Protein AF-A0A2V6T877-F1 (afdb_monomer_lite)

pLDDT: mean 88.18, std 10.18, range [50.28, 97.94]

Secondary structure (DSSP, 8-state):
--GGGGSSTTTHHHHHHHHHHHHHHHHHHHHHHS----TT----TT-TT--TTSHHHHTTS-HHHHHHHHHHHHT-HHHHHHHHHHHHHHHHHHIIIIIHHHHHHHHHHHHHHHHHHHHHHHHHHHHHHT-

Structure (mmCIF, N/CA/C/O backbone):
data_AF-A0A2V6T877-F1
#
_entry.id   AF-A0A2V6T877-F1
#
loop_
_atom_site.group_PDB
_atom_site.id
_atom_site.type_symbol
_atom_site.label_atom_id
_atom_site.label_alt_id
_atom_site.label_comp_id
_atom_site.label_asym_id
_atom_site.label_entity_id
_atom_site.label_seq_id
_atom_site.pdbx_PDB_ins_code
_atom_site.Cartn_x
_atom_site.Cartn_y
_atom_site.Cartn_z
_atom_site.occupancy
_atom_site.B_iso_or_equiv
_atom_site.auth_seq_id
_atom_site.auth_comp_id
_atom_site.auth_asym_id
_atom_site.auth_atom_id
_atom_site.pdbx_PDB_model_num
ATOM 1 N N . PHE A 1 1 ? 8.646 19.196 -23.830 1.00 50.56 1 PHE A N 1
ATOM 2 C CA . PHE A 1 1 ? 9.860 18.895 -23.040 1.00 50.56 1 PHE A CA 1
ATOM 3 C C . PHE A 1 1 ? 10.182 17.391 -22.877 1.00 50.56 1 PHE A C 1
ATOM 5 O O . PHE A 1 1 ? 10.992 17.052 -22.033 1.00 50.56 1 PHE A O 1
ATOM 12 N N . SER A 1 2 ? 9.660 16.467 -23.703 1.00 50.28 2 SER A N 1
ATOM 13 C CA . SER A 1 2 ? 10.077 15.039 -23.658 1.00 50.28 2 SER A CA 1
ATOM 14 C C . SER A 1 2 ? 10.009 14.346 -25.031 1.00 50.28 2 SER A C 1
ATOM 16 O O . SER A 1 2 ? 10.902 13.581 -25.372 1.00 50.28 2 SER A O 1
ATOM 18 N N . ILE A 1 3 ? 9.048 14.729 -25.883 1.00 58.69 3 ILE A N 1
ATOM 19 C CA . ILE A 1 3 ? 8.838 14.142 -27.223 1.00 58.69 3 ILE A CA 1
ATOM 20 C C . ILE A 1 3 ? 10.064 14.238 -28.156 1.00 58.69 3 ILE A C 1
ATOM 22 O O . ILE A 1 3 ? 10.261 13.345 -28.970 1.00 58.69 3 ILE A O 1
ATOM 26 N N . GLY A 1 4 ? 10.928 15.250 -28.011 1.00 61.16 4 GLY A N 1
ATOM 27 C CA 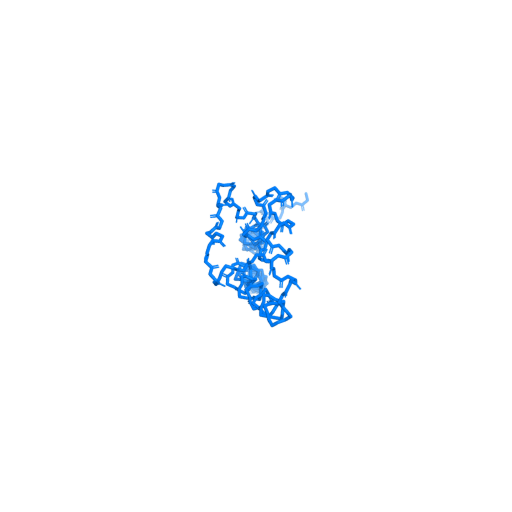. GLY A 1 4 ? 12.138 15.388 -28.837 1.00 61.16 4 GLY A CA 1
ATOM 28 C C . GLY A 1 4 ? 13.198 14.298 -28.612 1.00 61.16 4 GLY A C 1
ATOM 29 O O . GLY A 1 4 ? 13.875 13.919 -29.558 1.00 61.16 4 GLY A O 1
ATOM 30 N N . HIS A 1 5 ? 13.294 13.735 -27.401 1.00 59.66 5 HIS A N 1
ATOM 31 C CA . HIS A 1 5 ? 14.271 12.683 -27.076 1.00 59.66 5 HIS A CA 1
ATOM 32 C C . HIS A 1 5 ? 13.827 11.288 -27.543 1.00 59.66 5 HIS A C 1
ATOM 34 O O . HIS A 1 5 ? 14.631 10.366 -27.566 1.00 59.66 5 HIS A O 1
ATOM 40 N N . LEU A 1 6 ? 12.556 11.116 -27.932 1.00 59.62 6 LEU A N 1
ATOM 41 C CA . LEU A 1 6 ? 12.068 9.862 -28.524 1.00 59.62 6 LEU A CA 1
ATOM 42 C C . LEU A 1 6 ? 12.558 9.674 -29.966 1.00 59.62 6 LEU A C 1
ATOM 44 O O . LEU A 1 6 ? 12.590 8.547 -30.462 1.00 59.62 6 LEU A O 1
ATOM 48 N N . SER A 1 7 ? 12.924 10.778 -30.619 1.00 64.69 7 SER A N 1
ATOM 49 C CA . SER A 1 7 ? 13.545 10.786 -31.942 1.00 64.69 7 SER A CA 1
ATOM 50 C C . SER A 1 7 ? 15.046 10.503 -31.879 1.00 64.69 7 SER A C 1
ATOM 52 O O . SER A 1 7 ? 15.621 10.142 -32.902 1.00 64.69 7 SER A O 1
ATOM 54 N N . ASP A 1 8 ? 15.667 10.651 -30.703 1.00 76.19 8 ASP A N 1
ATOM 55 C CA . ASP A 1 8 ? 17.072 10.319 -30.488 1.00 76.19 8 ASP A CA 1
ATOM 56 C C . ASP A 1 8 ? 17.219 8.794 -30.309 1.00 76.19 8 ASP A C 1
ATOM 58 O O . ASP A 1 8 ? 16.682 8.232 -29.342 1.00 76.19 8 ASP A O 1
ATOM 62 N N . PRO A 1 9 ? 17.918 8.093 -31.224 1.00 74.56 9 PRO A N 1
ATOM 63 C CA . PRO A 1 9 ? 18.094 6.647 -31.146 1.00 74.56 9 PRO A CA 1
ATOM 64 C C . PRO A 1 9 ? 18.724 6.178 -29.830 1.00 74.56 9 PRO A C 1
ATOM 66 O O . PRO A 1 9 ? 18.435 5.060 -29.398 1.00 74.56 9 PRO A O 1
ATOM 69 N N . TYR A 1 10 ? 19.539 7.022 -29.186 1.00 80.94 10 TYR A N 1
ATOM 70 C CA . TYR A 1 10 ? 20.274 6.663 -27.974 1.00 80.94 10 TYR A CA 1
ATOM 71 C C . TYR A 1 10 ? 19.404 6.739 -26.708 1.00 80.94 10 TYR A C 1
ATOM 73 O O . TYR A 1 10 ? 19.488 5.879 -25.830 1.00 80.94 10 TYR A O 1
ATOM 81 N N . LEU A 1 11 ? 18.486 7.709 -26.633 1.00 84.00 11 LEU A N 1
ATOM 82 C CA . LEU A 1 11 ? 17.603 7.895 -25.472 1.00 84.00 11 LEU A CA 1
ATOM 83 C C . LEU A 1 11 ? 16.254 7.183 -25.587 1.00 84.00 11 LEU A C 1
ATOM 85 O O . LEU A 1 11 ? 15.577 6.988 -24.574 1.00 84.00 11 LEU A O 1
ATOM 89 N N . ARG A 1 12 ? 15.859 6.753 -26.790 1.00 87.44 12 ARG A N 1
ATOM 90 C CA . ARG A 1 12 ? 14.544 6.145 -27.025 1.00 87.44 12 ARG A CA 1
ATOM 91 C C . ARG A 1 12 ? 14.262 4.947 -26.114 1.00 87.44 12 ARG A C 1
ATOM 93 O O . ARG A 1 12 ? 13.195 4.884 -25.506 1.00 87.44 12 ARG A O 1
ATOM 100 N N . TRP A 1 13 ? 15.190 3.994 -26.019 1.00 89.12 13 TRP A N 1
ATOM 101 C CA . TRP A 1 13 ? 14.973 2.759 -25.255 1.00 89.12 13 TRP A CA 1
ATOM 102 C C . TRP A 1 13 ? 14.968 2.964 -23.733 1.00 89.12 13 TRP A C 1
ATOM 104 O O . TRP A 1 13 ? 14.011 2.511 -23.099 1.00 89.12 13 TRP A O 1
ATOM 114 N N . PRO A 1 14 ? 15.941 3.680 -23.135 1.00 91.81 14 PRO A N 1
ATOM 115 C CA . PRO A 1 14 ? 15.912 3.997 -21.706 1.00 91.81 14 PRO A CA 1
ATOM 116 C C . PRO A 1 14 ? 14.637 4.736 -21.291 1.00 91.81 14 PRO A C 1
ATOM 118 O O . PRO A 1 14 ? 13.966 4.344 -20.337 1.00 91.81 14 PRO A O 1
ATOM 121 N N . VAL A 1 15 ? 14.247 5.764 -22.054 1.00 91.94 15 VAL A N 1
ATOM 122 C CA . VAL A 1 15 ? 13.067 6.582 -21.746 1.00 91.94 15 VAL A CA 1
ATOM 123 C C . VAL A 1 15 ? 11.783 5.753 -21.808 1.00 91.94 15 VAL A C 1
ATOM 125 O O . VAL A 1 15 ? 10.928 5.898 -20.936 1.00 91.94 15 VAL A O 1
ATOM 128 N N . LEU A 1 16 ? 11.642 4.847 -22.782 1.00 91.81 16 LEU A N 1
ATOM 129 C CA . LEU A 1 16 ? 10.477 3.960 -22.863 1.00 91.81 16 LEU A CA 1
ATOM 130 C C . LEU A 1 16 ? 10.372 3.024 -21.654 1.00 91.81 16 LEU A C 1
ATOM 132 O O . LEU A 1 16 ? 9.288 2.893 -21.082 1.00 91.81 16 LEU A O 1
ATOM 136 N N . VAL A 1 17 ? 11.484 2.411 -21.236 1.00 94.06 17 VAL A N 1
ATOM 137 C CA . VAL A 1 17 ? 11.522 1.554 -20.038 1.00 94.06 17 VAL A CA 1
ATOM 138 C C . VAL A 1 17 ? 11.106 2.346 -18.799 1.00 94.06 17 VAL A C 1
ATOM 140 O O . VAL A 1 17 ? 10.276 1.880 -18.014 1.00 94.06 17 VAL A O 1
ATOM 143 N N . LEU A 1 18 ? 11.636 3.562 -18.650 1.00 94.38 18 LEU A N 1
ATOM 144 C CA . LEU A 1 18 ? 11.318 4.431 -17.524 1.00 94.38 18 LEU A CA 1
ATOM 145 C C . LEU A 1 18 ? 9.834 4.820 -17.508 1.00 94.38 18 LEU A C 1
ATOM 147 O O . LEU A 1 18 ? 9.193 4.729 -16.465 1.00 94.38 18 LEU A O 1
ATOM 151 N N . ILE A 1 19 ? 9.263 5.201 -18.655 1.00 95.31 19 ILE A N 1
ATOM 152 C CA . ILE A 1 19 ? 7.843 5.569 -18.768 1.00 95.31 19 ILE A CA 1
ATOM 153 C C . ILE A 1 19 ? 6.944 4.398 -18.360 1.00 95.31 19 ILE A C 1
ATOM 155 O O . ILE A 1 19 ? 6.028 4.584 -17.558 1.00 95.31 19 ILE A O 1
ATOM 159 N N . VAL A 1 20 ? 7.209 3.195 -18.877 1.00 96.19 20 VAL A N 1
ATOM 160 C CA . VAL A 1 20 ? 6.407 2.001 -18.566 1.00 96.19 20 VAL A CA 1
ATOM 161 C C . VAL A 1 20 ? 6.490 1.659 -17.077 1.00 96.19 20 VAL A C 1
ATOM 163 O O . VAL A 1 20 ? 5.464 1.396 -16.445 1.00 96.19 20 VAL A O 1
ATOM 166 N N . SER A 1 21 ? 7.687 1.722 -16.491 1.00 97.25 21 SER A N 1
ATOM 167 C CA . SER A 1 21 ? 7.882 1.506 -15.054 1.00 97.25 21 SER A CA 1
ATOM 168 C C . SER A 1 21 ? 7.147 2.538 -14.193 1.00 97.25 21 SER A C 1
ATOM 170 O O . SER A 1 21 ? 6.436 2.179 -13.248 1.00 97.25 21 SER A O 1
ATOM 172 N N . CYS A 1 22 ? 7.274 3.822 -14.529 1.00 97.19 22 CYS A N 1
ATOM 173 C CA . CYS A 1 22 ? 6.599 4.901 -13.818 1.00 97.19 22 CYS A CA 1
ATOM 174 C C . CYS A 1 22 ? 5.078 4.746 -13.896 1.00 97.19 22 CYS A C 1
ATOM 176 O O . CYS A 1 22 ? 4.391 4.929 -12.892 1.00 97.19 22 CYS A O 1
ATOM 178 N N . LEU A 1 23 ? 4.543 4.337 -15.049 1.00 97.88 23 LEU A N 1
ATOM 179 C CA . LEU A 1 23 ? 3.117 4.062 -15.192 1.00 97.88 23 LEU A CA 1
ATOM 180 C C . LEU A 1 23 ? 2.671 2.908 -14.281 1.00 97.88 23 LEU A C 1
ATOM 182 O O . LEU A 1 23 ? 1.702 3.060 -13.538 1.00 97.88 23 LEU A O 1
ATOM 186 N N . ALA A 1 24 ? 3.398 1.786 -14.272 1.00 97.38 24 ALA A N 1
ATOM 187 C CA . ALA A 1 24 ? 3.102 0.652 -13.390 1.00 97.38 24 ALA A CA 1
ATOM 188 C C . ALA A 1 24 ? 3.173 1.036 -11.898 1.00 97.38 24 ALA A C 1
ATOM 190 O O . ALA A 1 24 ? 2.334 0.615 -11.092 1.00 97.38 24 ALA A O 1
ATOM 191 N N . THR A 1 25 ? 4.137 1.887 -11.542 1.00 97.88 25 THR A N 1
ATOM 192 C CA . THR A 1 25 ? 4.304 2.458 -10.199 1.00 97.88 25 THR A CA 1
ATOM 193 C C . THR A 1 25 ? 3.086 3.282 -9.795 1.00 97.88 25 THR A C 1
ATOM 195 O O . THR A 1 25 ? 2.498 3.035 -8.742 1.00 97.88 25 THR A O 1
ATOM 198 N N . VAL A 1 26 ? 2.672 4.231 -10.641 1.00 97.56 26 VAL A N 1
ATOM 199 C CA . VAL A 1 26 ? 1.532 5.121 -10.374 1.00 97.56 26 VAL A CA 1
ATOM 200 C C . VAL A 1 26 ? 0.232 4.331 -10.277 1.00 97.56 26 VAL A C 1
ATOM 202 O O . VAL A 1 26 ? -0.544 4.564 -9.356 1.00 97.56 26 VAL A O 1
ATOM 205 N N . VAL A 1 27 ? 0.011 3.357 -11.164 1.00 97.19 27 VAL A N 1
ATOM 206 C CA . VAL A 1 27 ? -1.168 2.480 -11.100 1.00 97.19 27 VAL A CA 1
ATOM 207 C C . VAL A 1 27 ? -1.196 1.714 -9.776 1.00 97.19 27 VAL A C 1
ATOM 209 O O . VAL A 1 27 ? -2.219 1.702 -9.094 1.00 97.19 27 VAL A O 1
ATOM 212 N N . SER A 1 28 ? -0.069 1.132 -9.361 1.00 95.81 28 SER A N 1
ATOM 213 C CA . SER A 1 28 ? 0.026 0.409 -8.085 1.00 95.81 28 SER A CA 1
ATOM 214 C C . SER A 1 28 ? -0.236 1.327 -6.886 1.00 95.81 28 SER A C 1
ATOM 216 O O . SER A 1 28 ? -1.012 0.978 -5.998 1.00 95.81 28 SER A O 1
ATOM 218 N N . ALA A 1 29 ? 0.338 2.532 -6.878 1.00 95.56 29 ALA A N 1
ATOM 219 C CA . ALA A 1 29 ? 0.096 3.527 -5.835 1.00 95.56 29 ALA A CA 1
ATOM 220 C C . ALA A 1 29 ? -1.372 3.988 -5.798 1.00 95.56 29 ALA A C 1
ATOM 222 O O . ALA A 1 29 ? -1.960 4.083 -4.720 1.00 95.56 29 ALA A O 1
ATOM 223 N N . ALA A 1 30 ? -1.996 4.198 -6.961 1.00 95.56 30 ALA A N 1
ATOM 224 C CA . ALA A 1 30 ? -3.409 4.549 -7.067 1.00 95.56 30 ALA A CA 1
ATOM 225 C C . ALA A 1 30 ? -4.308 3.447 -6.480 1.00 95.56 30 ALA A C 1
ATOM 227 O O . ALA A 1 30 ? -5.227 3.743 -5.716 1.00 95.56 30 ALA A O 1
ATOM 228 N N . TYR A 1 31 ? -4.004 2.170 -6.739 1.00 93.50 31 TYR A N 1
ATOM 229 C CA . TYR A 1 31 ? -4.722 1.048 -6.124 1.00 93.50 31 TYR A CA 1
ATOM 230 C C . TYR A 1 31 ? -4.545 0.964 -4.604 1.00 93.50 31 TYR A C 1
ATOM 232 O O . TYR A 1 31 ? -5.464 0.517 -3.916 1.00 93.50 31 TYR A O 1
ATOM 240 N N . ALA A 1 32 ? -3.399 1.394 -4.066 1.00 92.25 32 ALA A N 1
ATOM 241 C CA . ALA A 1 32 ? -3.155 1.410 -2.623 1.00 92.25 32 ALA A CA 1
ATOM 242 C C . ALA A 1 32 ? -4.073 2.399 -1.882 1.00 92.25 32 ALA A C 1
ATOM 244 O O . ALA A 1 32 ? -4.475 2.133 -0.745 1.00 92.25 32 ALA A O 1
ATOM 245 N N . VAL A 1 33 ? -4.400 3.527 -2.524 1.00 91.31 33 VAL A N 1
ATOM 246 C CA . VAL A 1 33 ? -5.246 4.589 -1.953 1.00 91.31 33 VAL A CA 1
ATOM 247 C C . VAL A 1 33 ? -6.712 4.490 -2.379 1.00 91.31 33 VAL A C 1
ATOM 249 O O . VAL A 1 33 ? -7.562 5.132 -1.766 1.00 91.31 33 VAL A O 1
ATOM 252 N N . MET A 1 34 ? -7.027 3.673 -3.391 1.00 90.69 34 MET A N 1
ATOM 253 C CA . MET A 1 34 ? -8.394 3.486 -3.874 1.00 90.69 34 MET A CA 1
ATOM 254 C C . MET A 1 34 ? -9.307 2.976 -2.742 1.00 90.69 34 MET A C 1
ATOM 256 O O . MET A 1 34 ? -9.052 1.905 -2.176 1.00 90.69 34 MET A O 1
ATOM 260 N N . PRO A 1 35 ? -10.393 3.698 -2.411 1.00 83.50 35 PRO A N 1
ATOM 261 C CA . PRO A 1 35 ? -11.294 3.296 -1.343 1.00 83.50 35 PRO A CA 1
ATOM 262 C C . PRO A 1 35 ? -12.063 2.033 -1.747 1.00 83.50 35 PRO A C 1
ATOM 264 O O . PRO A 1 35 ? -12.767 2.009 -2.755 1.00 83.50 35 PRO A O 1
ATOM 267 N N . LYS A 1 36 ? -11.954 0.976 -0.939 1.00 77.69 36 LYS A N 1
ATOM 268 C CA . LYS A 1 36 ? -12.737 -0.261 -1.082 1.00 77.69 36 LYS A CA 1
ATOM 269 C C . LYS A 1 36 ? -13.782 -0.302 0.024 1.00 77.69 36 LYS A C 1
ATOM 271 O O . LYS A 1 36 ? -13.567 -0.931 1.055 1.00 77.69 36 LYS A O 1
ATOM 276 N N . LEU A 1 37 ? -14.868 0.439 -0.176 1.00 77.44 37 LEU A N 1
ATOM 277 C CA . LEU A 1 37 ? -15.941 0.588 0.805 1.00 77.44 37 LEU A CA 1
ATOM 278 C C . LEU A 1 37 ? -17.198 -0.120 0.306 1.00 77.44 37 LEU A C 1
ATOM 280 O O . LEU A 1 37 ? -17.669 0.160 -0.797 1.00 77.44 37 LEU A O 1
ATOM 284 N N . ASN A 1 38 ? -17.754 -1.012 1.124 1.00 79.81 38 ASN A N 1
ATOM 285 C CA . ASN A 1 38 ? -19.068 -1.588 0.874 1.00 79.81 38 ASN A CA 1
ATOM 286 C C . ASN A 1 38 ? -20.123 -0.755 1.616 1.00 79.81 38 ASN A C 1
ATOM 288 O O . ASN A 1 38 ? -20.285 -0.891 2.826 1.00 79.81 38 ASN A O 1
ATOM 292 N N . LYS A 1 39 ? -20.830 0.118 0.889 1.00 74.44 39 LYS A N 1
ATOM 293 C CA . LYS A 1 39 ? -21.827 1.044 1.460 1.00 74.44 39 LYS A CA 1
ATOM 294 C C . LYS A 1 39 ? -23.043 0.345 2.080 1.00 74.44 39 LYS A C 1
ATOM 296 O O . LYS A 1 39 ? -23.731 0.943 2.891 1.00 74.44 39 LYS A O 1
ATOM 301 N N . GLY A 1 40 ? -23.325 -0.895 1.677 1.00 75.81 40 GLY A N 1
ATOM 302 C CA . GLY A 1 40 ? -24.438 -1.685 2.211 1.00 75.81 40 GLY A CA 1
ATOM 303 C C . GLY A 1 40 ? -24.027 -2.655 3.316 1.00 75.81 40 GLY A C 1
ATOM 304 O O . GLY A 1 40 ? -24.858 -3.429 3.780 1.00 75.81 40 GLY A O 1
ATOM 305 N N . PHE A 1 41 ? -22.748 -2.672 3.706 1.00 80.56 41 PHE A N 1
ATOM 306 C CA . PHE A 1 41 ? -22.287 -3.577 4.747 1.00 80.56 41 PHE A CA 1
ATOM 307 C C . PHE A 1 41 ? -22.817 -3.116 6.102 1.00 80.56 41 PHE A C 1
ATOM 309 O O . PHE A 1 41 ? -22.487 -2.021 6.558 1.00 80.56 41 PHE A O 1
ATOM 316 N N . ARG A 1 42 ? -23.616 -3.967 6.740 1.00 79.06 42 ARG A N 1
ATOM 317 C CA . ARG A 1 42 ? -23.965 -3.840 8.149 1.00 79.06 42 ARG A CA 1
ATOM 318 C C . ARG A 1 42 ? -23.342 -5.007 8.906 1.00 79.06 42 ARG A C 1
ATOM 320 O O . ARG A 1 42 ? -23.537 -6.149 8.481 1.00 79.06 42 ARG A O 1
ATOM 327 N N . PRO A 1 43 ? -22.567 -4.738 9.966 1.00 79.19 43 PRO A N 1
ATOM 328 C CA . PRO A 1 43 ? -22.060 -5.797 10.816 1.00 79.19 43 PRO A CA 1
ATOM 329 C C . PRO A 1 43 ? -23.219 -6.484 11.543 1.00 79.19 43 PRO A C 1
ATOM 331 O O . PRO A 1 43 ? -24.253 -5.878 11.814 1.00 79.19 43 PRO A O 1
ATOM 334 N N . ASP A 1 44 ? -23.024 -7.757 11.862 1.00 80.06 44 ASP A N 1
ATOM 335 C CA . ASP A 1 44 ? -23.924 -8.498 12.739 1.00 80.06 44 ASP A CA 1
ATOM 336 C C . ASP A 1 44 ? -23.662 -8.042 14.183 1.00 80.06 44 ASP A C 1
ATOM 338 O O . ASP A 1 44 ? -22.622 -8.361 14.762 1.00 80.06 44 ASP A O 1
ATOM 342 N N . LEU A 1 45 ? -24.545 -7.194 14.711 1.00 72.19 45 LEU A N 1
ATOM 343 C CA . LEU A 1 45 ? -24.366 -6.516 16.000 1.00 72.19 45 LEU A CA 1
ATOM 344 C C . LEU A 1 45 ? -24.582 -7.439 17.202 1.00 72.19 45 LEU A C 1
ATOM 346 O O . LEU A 1 45 ? -24.063 -7.163 18.281 1.00 72.19 45 LEU A O 1
ATOM 350 N N . ASP A 1 46 ? -25.292 -8.549 17.003 1.00 71.50 46 ASP A N 1
ATOM 351 C CA . ASP A 1 46 ? -25.567 -9.534 18.050 1.00 71.50 46 ASP A CA 1
ATOM 352 C C . ASP A 1 46 ? -24.385 -10.487 18.269 1.00 71.50 46 ASP A C 1
ATOM 354 O O . ASP A 1 46 ? -24.373 -11.298 19.200 1.00 71.50 46 ASP A O 1
ATOM 358 N N . ARG A 1 47 ? -23.356 -10.394 17.418 1.00 76.50 47 ARG A N 1
ATOM 359 C CA . ARG A 1 47 ? -22.159 -11.213 17.545 1.00 76.50 47 ARG A CA 1
ATOM 360 C C . ARG A 1 47 ? -21.249 -10.704 18.658 1.00 76.50 47 ARG A C 1
ATOM 362 O O . ARG A 1 47 ? -20.783 -9.564 18.590 1.00 76.50 47 ARG A O 1
ATOM 369 N N . PRO A 1 48 ? -20.890 -11.560 19.631 1.00 67.81 48 PRO A N 1
ATOM 370 C CA . PRO A 1 48 ? -19.974 -11.184 20.704 1.00 67.81 48 PRO A CA 1
ATOM 371 C C . PRO A 1 48 ? -18.576 -10.836 20.177 1.00 67.81 48 PRO A C 1
ATOM 373 O O . PRO A 1 48 ? -17.847 -10.079 20.806 1.00 67.81 48 PRO A O 1
ATOM 376 N N . ASP A 1 49 ? -18.216 -11.352 19.002 1.00 68.75 49 ASP A N 1
ATOM 377 C CA . ASP A 1 49 ? -16.956 -11.119 18.317 1.00 68.75 49 ASP A CA 1
ATOM 378 C C . ASP A 1 49 ? -17.013 -9.963 17.298 1.00 68.75 49 ASP A C 1
ATOM 380 O O . ASP A 1 49 ? -16.076 -9.770 16.524 1.00 68.75 49 ASP A O 1
ATOM 384 N N . CYS A 1 50 ? -18.086 -9.175 17.271 1.00 80.44 50 CYS A N 1
ATOM 385 C CA . CYS A 1 50 ? -18.150 -7.990 16.426 1.00 80.44 50 CYS A CA 1
ATOM 386 C C . CYS A 1 50 ? -17.275 -6.864 17.002 1.00 80.44 50 CYS A C 1
ATOM 388 O O . CYS A 1 50 ? -17.545 -6.328 18.077 1.00 80.44 50 CYS A O 1
ATOM 390 N N . ASN A 1 51 ? -16.225 -6.470 16.276 1.00 87.56 51 ASN A N 1
ATOM 391 C CA . ASN A 1 51 ? -15.428 -5.299 16.635 1.00 87.56 51 ASN A CA 1
ATOM 392 C C . ASN A 1 51 ? -16.155 -4.013 16.210 1.00 87.56 51 ASN A C 1
ATOM 394 O O . ASN A 1 51 ? -16.053 -3.589 15.056 1.00 87.56 51 ASN A O 1
ATOM 398 N N . ILE A 1 52 ? -16.868 -3.377 17.139 1.00 90.00 52 ILE A N 1
ATOM 399 C CA . ILE A 1 52 ? -17.588 -2.125 16.864 1.00 90.00 52 ILE A CA 1
ATOM 400 C C . ILE A 1 52 ? -16.660 -0.922 16.643 1.00 90.00 52 ILE A C 1
ATOM 402 O O . ILE A 1 52 ? -17.095 0.066 16.062 1.00 90.00 52 ILE A O 1
ATOM 406 N N . LEU A 1 53 ? -15.392 -0.992 17.072 1.00 92.00 53 LEU A N 1
ATOM 407 C CA . LEU A 1 53 ? -14.396 0.055 16.823 1.00 92.00 53 LEU A CA 1
ATOM 408 C C . LEU A 1 53 ? -13.741 -0.069 15.441 1.00 92.00 53 LEU A C 1
ATOM 410 O O . LEU A 1 53 ? -13.059 0.865 15.024 1.00 92.00 53 LEU A O 1
ATOM 414 N N . PHE A 1 54 ? -13.992 -1.152 14.698 1.00 90.62 54 PHE A N 1
ATOM 415 C CA . PHE A 1 54 ? -13.479 -1.280 13.339 1.00 90.62 54 PHE A CA 1
ATOM 416 C C . PHE A 1 54 ? -14.201 -0.338 12.391 1.00 90.62 54 PHE A C 1
ATOM 418 O O . PHE A 1 54 ? -15.415 -0.437 12.196 1.00 90.62 54 PHE A O 1
ATOM 425 N N . PHE A 1 55 ? -13.430 0.518 11.716 1.00 88.25 55 PHE A N 1
ATOM 426 C CA . PHE A 1 55 ? -13.953 1.479 10.742 1.00 88.25 55 PHE A CA 1
ATOM 427 C C . PHE A 1 55 ? -14.907 0.842 9.730 1.00 88.25 55 PHE A C 1
ATOM 429 O O . PHE A 1 55 ? -15.971 1.389 9.472 1.00 88.25 55 PHE A O 1
ATOM 436 N N . GLY A 1 56 ? -14.578 -0.339 9.196 1.00 86.69 56 GLY A N 1
ATOM 437 C CA . GLY A 1 56 ? -15.441 -1.020 8.228 1.00 86.69 56 GLY A CA 1
ATOM 438 C C . GLY A 1 56 ? -16.797 -1.471 8.784 1.00 86.69 56 GLY A C 1
ATOM 439 O O . GLY A 1 56 ? -17.728 -1.641 8.003 1.00 86.69 56 GLY A O 1
ATOM 440 N N . ASN A 1 57 ? -16.914 -1.639 10.102 1.00 87.69 57 ASN A N 1
ATOM 441 C CA . ASN A 1 57 ? -18.139 -2.063 10.774 1.00 87.69 57 ASN A CA 1
ATOM 442 C C . ASN A 1 57 ? -19.005 -0.858 11.155 1.00 87.69 57 ASN A C 1
ATOM 444 O O . ASN A 1 57 ? -20.203 -0.868 10.880 1.00 87.69 57 ASN A O 1
ATOM 448 N N . PHE A 1 58 ? -18.419 0.197 11.733 1.00 89.19 58 PHE A N 1
ATOM 449 C CA . PHE A 1 58 ? -19.206 1.341 12.205 1.00 89.19 58 PHE A CA 1
ATOM 450 C C . PHE A 1 58 ? -19.497 2.402 11.137 1.00 89.19 58 PHE A C 1
ATOM 452 O O . PHE A 1 58 ? -20.418 3.193 11.308 1.00 89.19 58 PHE A O 1
ATOM 459 N N . MET A 1 59 ? -18.747 2.449 10.030 1.00 90.19 59 MET A N 1
ATOM 460 C CA . MET A 1 59 ? -18.846 3.531 9.033 1.00 90.19 59 MET A CA 1
ATOM 461 C C . MET A 1 59 ? -20.229 3.713 8.385 1.00 90.19 59 MET A C 1
ATOM 463 O O . MET A 1 59 ? -20.495 4.777 7.831 1.00 90.19 59 MET A O 1
ATOM 467 N N . ASN A 1 60 ? -21.078 2.681 8.417 1.00 88.56 60 ASN A N 1
ATOM 468 C CA . ASN A 1 60 ? -22.435 2.706 7.864 1.00 88.56 60 ASN A CA 1
ATOM 469 C C . ASN A 1 60 ? -23.525 2.754 8.958 1.00 88.56 60 ASN A C 1
ATOM 471 O O . ASN A 1 60 ? -24.707 2.638 8.632 1.00 88.56 60 ASN A O 1
ATOM 475 N N . LEU A 1 61 ? -23.145 2.866 10.236 1.00 89.94 61 LEU A N 1
ATOM 476 C CA . LEU A 1 61 ? -24.081 2.994 11.353 1.00 89.94 61 LEU A CA 1
ATOM 477 C C . LEU A 1 61 ? -24.483 4.457 11.547 1.00 89.94 61 LEU A C 1
ATOM 479 O O . LEU A 1 61 ? -23.696 5.375 11.308 1.00 89.94 61 LEU A O 1
ATOM 483 N N . GLU A 1 62 ? -25.705 4.674 12.026 1.00 92.44 62 GLU A N 1
ATOM 484 C CA . GLU A 1 62 ? -26.104 5.987 12.527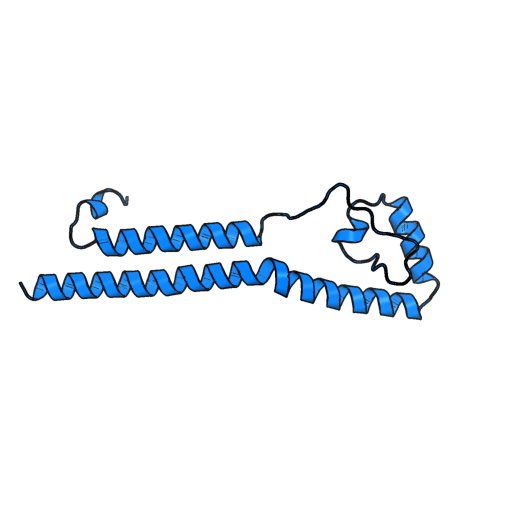 1.00 92.44 62 GLU A CA 1
ATOM 485 C C . GLU A 1 62 ? -25.459 6.253 13.892 1.00 92.44 62 GLU A C 1
ATOM 487 O O . GLU A 1 62 ? -25.179 5.329 14.659 1.00 92.44 62 GLU A O 1
ATOM 492 N N . TYR A 1 63 ? -25.240 7.528 14.221 1.00 93.88 63 TYR A N 1
ATOM 493 C CA . TYR A 1 63 ? -24.575 7.908 15.470 1.00 93.88 63 TYR A CA 1
ATOM 494 C C . TYR A 1 63 ? -25.285 7.351 16.711 1.00 93.88 63 TYR A C 1
ATOM 496 O O . TYR A 1 63 ? -24.619 6.852 17.612 1.00 93.88 63 TYR A O 1
ATOM 504 N N . GLU A 1 64 ? -26.621 7.388 16.750 1.00 95.12 64 GLU A N 1
ATOM 505 C CA . GLU A 1 64 ? -27.385 6.866 17.889 1.00 95.12 64 GLU A CA 1
ATOM 506 C C . GLU A 1 64 ? -27.199 5.357 18.077 1.00 95.12 64 GLU A C 1
ATOM 508 O O . GLU A 1 64 ? -27.111 4.872 19.202 1.00 95.12 64 GLU A O 1
ATOM 513 N N . GLU A 1 65 ? -27.122 4.604 16.979 1.00 91.19 65 GLU A N 1
ATOM 514 C CA . GLU A 1 65 ? -26.880 3.163 17.006 1.00 91.19 65 GLU A CA 1
ATOM 515 C C . GLU A 1 65 ? -25.464 2.859 17.500 1.00 91.19 65 GLU A C 1
ATOM 517 O O . GLU A 1 65 ? -25.288 2.051 18.412 1.00 91.19 65 GLU A O 1
ATOM 522 N N . PHE A 1 66 ? -24.467 3.576 16.977 1.00 92.06 66 PHE A N 1
ATOM 523 C CA . PHE A 1 66 ? -23.088 3.472 17.444 1.00 92.06 66 PHE A CA 1
ATOM 524 C C . PHE A 1 66 ? -22.948 3.830 18.932 1.00 92.06 66 PHE A C 1
ATOM 526 O O . PHE A 1 66 ? -22.294 3.104 19.679 1.00 92.06 66 PHE A O 1
ATOM 533 N N . ALA A 1 67 ? -23.593 4.909 19.386 1.00 93.56 67 ALA A N 1
ATOM 534 C CA . ALA A 1 67 ? -23.552 5.352 20.777 1.00 93.56 67 ALA A CA 1
ATOM 535 C C . ALA A 1 67 ? -24.158 4.311 21.730 1.00 93.56 67 ALA A C 1
ATOM 537 O O . ALA A 1 67 ? -23.536 3.992 22.742 1.00 93.56 67 ALA A O 1
ATOM 538 N N . ARG A 1 68 ? -25.311 3.718 21.380 1.00 92.44 68 ARG A N 1
ATOM 539 C CA . ARG A 1 68 ? -25.931 2.636 22.169 1.00 92.44 68 ARG A CA 1
ATOM 540 C C . ARG A 1 68 ? -25.026 1.407 22.285 1.00 92.44 68 ARG A C 1
ATOM 542 O O . ARG A 1 68 ? -24.900 0.833 23.364 1.00 92.44 68 ARG A O 1
ATOM 549 N N . LEU A 1 69 ? -24.375 1.004 21.192 1.00 89.94 69 LEU A N 1
ATOM 550 C CA . LEU A 1 69 ? -23.429 -0.120 21.200 1.00 89.94 69 LEU A CA 1
ATOM 551 C C . LEU A 1 69 ? -22.197 0.182 22.063 1.00 89.94 69 LEU A C 1
ATOM 553 O O . LEU A 1 69 ? -21.761 -0.665 22.843 1.00 89.94 69 LEU A O 1
ATOM 557 N N . MET A 1 70 ? -21.660 1.399 21.950 1.00 91.81 70 MET A N 1
ATOM 558 C CA . MET A 1 70 ? -20.522 1.852 22.747 1.00 91.81 70 MET A CA 1
ATOM 559 C C . MET A 1 70 ? -20.850 1.920 24.236 1.00 91.81 70 MET A C 1
ATOM 561 O O . MET A 1 70 ? -20.025 1.500 25.040 1.00 91.81 70 MET A O 1
ATOM 565 N N . GLU A 1 71 ? -22.045 2.370 24.616 1.00 92.56 71 GLU A N 1
ATOM 566 C CA . GLU A 1 71 ? -22.501 2.349 26.010 1.00 92.56 71 GLU A CA 1
ATOM 567 C C . GLU A 1 71 ? -22.512 0.915 26.566 1.00 92.56 71 GLU A C 1
ATOM 569 O O . GLU A 1 71 ? -21.997 0.660 27.654 1.00 92.56 71 GLU A O 1
ATOM 574 N N . GLY A 1 72 ? -22.989 -0.054 25.775 1.00 89.06 72 GLY A N 1
ATOM 575 C CA . GLY A 1 72 ? -22.943 -1.476 26.124 1.00 89.06 72 GLY A CA 1
ATOM 576 C C . GLY A 1 72 ? -21.525 -2.027 26.324 1.00 89.06 72 GLY A C 1
ATOM 577 O O . GLY A 1 72 ? -21.314 -2.857 27.207 1.00 89.06 72 GLY A O 1
ATOM 578 N N . VAL A 1 73 ? -20.545 -1.561 25.542 1.00 90.50 73 VAL A N 1
ATOM 579 C CA . VAL A 1 73 ? -19.128 -1.919 25.730 1.00 90.50 73 VAL A CA 1
ATOM 580 C C . VAL A 1 73 ? -18.540 -1.216 26.954 1.00 90.50 73 VAL A C 1
ATOM 582 O O . VAL A 1 73 ? -17.834 -1.848 27.730 1.00 90.50 73 VAL A O 1
ATOM 585 N N . MET A 1 74 ? -18.850 0.064 27.164 1.00 91.56 74 MET A N 1
ATOM 586 C CA . MET A 1 74 ? -18.312 0.879 28.261 1.00 91.56 74 MET A CA 1
ATOM 587 C C . MET A 1 74 ? -18.819 0.464 29.645 1.00 91.56 74 MET A C 1
ATOM 589 O O . MET A 1 74 ? -18.131 0.708 30.634 1.00 91.56 74 MET A O 1
ATOM 593 N N . ASN A 1 75 ? -19.976 -0.194 29.718 1.00 93.19 75 ASN A N 1
ATOM 594 C CA . ASN A 1 75 ? -20.506 -0.759 30.959 1.00 93.19 75 ASN A CA 1
ATOM 595 C C . ASN A 1 75 ? -19.729 -1.994 31.461 1.00 93.19 75 ASN A C 1
ATOM 597 O O . ASN A 1 75 ? -19.963 -2.438 32.584 1.00 93.19 75 ASN A O 1
ATOM 601 N N . ASP A 1 76 ? -18.796 -2.537 30.669 1.00 90.81 76 ASP A N 1
ATOM 602 C CA . ASP A 1 76 ? -17.932 -3.653 31.054 1.00 90.81 76 ASP A CA 1
ATOM 603 C C . ASP A 1 76 ? -16.461 -3.342 30.738 1.00 90.81 76 ASP A C 1
ATOM 605 O O . ASP A 1 76 ? -16.009 -3.412 29.593 1.00 90.81 76 ASP A O 1
ATOM 609 N N . SER A 1 77 ? -15.679 -3.047 31.781 1.00 90.00 77 SER A N 1
ATOM 610 C CA . SER A 1 77 ? -14.255 -2.714 31.659 1.00 90.00 77 SER A CA 1
ATOM 611 C C . SER A 1 77 ? -13.439 -3.768 30.903 1.00 90.00 77 SER A C 1
ATOM 613 O O . SER A 1 77 ? -12.496 -3.409 30.203 1.00 90.00 77 SER A O 1
ATOM 615 N N . SER A 1 78 ? -13.777 -5.057 31.015 1.00 89.94 78 SER A N 1
ATOM 616 C CA . SER A 1 78 ? -13.053 -6.124 30.311 1.00 89.94 78 SER A CA 1
ATOM 617 C C . SER A 1 78 ? -13.307 -6.074 28.803 1.00 89.94 78 SER A C 1
ATOM 619 O O . SER A 1 78 ? -12.362 -6.151 28.012 1.00 89.94 78 SER A O 1
ATOM 621 N N . ARG A 1 79 ? -14.560 -5.819 28.407 1.00 88.75 79 ARG A N 1
ATOM 622 C CA . ARG A 1 79 ? -14.957 -5.653 27.004 1.00 88.75 79 ARG A CA 1
ATOM 623 C C . ARG A 1 79 ? -14.335 -4.414 26.384 1.00 88.75 79 ARG A C 1
ATOM 625 O O . ARG A 1 79 ? -13.923 -4.464 25.230 1.00 88.75 79 ARG A O 1
ATOM 632 N N . VAL A 1 80 ? -14.206 -3.321 27.139 1.00 91.31 80 VAL A N 1
ATOM 633 C CA . VAL A 1 80 ? -13.506 -2.116 26.661 1.00 91.31 80 VAL A CA 1
ATOM 634 C C . VAL A 1 80 ? -12.087 -2.456 26.199 1.00 91.31 80 VAL A C 1
ATOM 636 O O . VAL A 1 80 ? -11.708 -2.105 25.080 1.00 91.31 80 VAL A O 1
ATOM 639 N N . TYR A 1 81 ? -11.310 -3.161 27.028 1.00 92.44 81 TYR A N 1
ATOM 640 C CA . TYR A 1 81 ? -9.947 -3.553 26.661 1.00 92.44 81 TYR A CA 1
ATOM 641 C C . TYR A 1 81 ? -9.923 -4.524 25.480 1.00 92.44 81 TYR A C 1
ATOM 643 O O . TYR A 1 81 ? -9.093 -4.374 24.583 1.00 92.44 81 TYR A O 1
ATOM 651 N N . GLU A 1 82 ? -10.839 -5.491 25.447 1.00 91.06 82 GLU A N 1
ATOM 652 C CA . GLU A 1 82 ? -10.918 -6.466 24.361 1.00 91.06 82 GLU A CA 1
ATOM 653 C C . GLU A 1 82 ? -11.145 -5.793 23.001 1.00 91.06 82 GLU A C 1
ATOM 655 O O . GLU A 1 82 ? -10.396 -6.049 22.054 1.00 91.06 82 GLU A O 1
ATOM 660 N N . VAL A 1 83 ? -12.127 -4.892 22.902 1.00 91.00 83 VAL A N 1
ATOM 661 C CA . VAL A 1 83 ? -12.449 -4.237 21.628 1.00 91.00 83 VAL A CA 1
ATOM 662 C C . VAL A 1 83 ? -11.313 -3.301 21.185 1.00 91.00 83 VAL A C 1
ATOM 664 O O . VAL A 1 83 ? -10.999 -3.241 19.998 1.00 91.00 83 VAL A O 1
ATOM 667 N N . GLN A 1 84 ? -10.610 -2.645 22.116 1.00 93.50 84 GLN A N 1
ATOM 668 C CA . GLN A 1 84 ? -9.413 -1.852 21.794 1.00 93.50 84 GLN A CA 1
ATOM 669 C C . GLN A 1 84 ? -8.264 -2.707 21.242 1.00 93.50 84 GLN A C 1
ATOM 671 O O . GLN A 1 84 ? -7.661 -2.357 20.226 1.00 93.50 84 GLN A O 1
ATOM 676 N N . VAL A 1 85 ? -7.953 -3.834 21.894 1.00 94.62 85 VAL A N 1
ATOM 677 C CA . VAL A 1 85 ? -6.899 -4.757 21.437 1.00 94.62 85 VAL A CA 1
ATOM 678 C C . VAL A 1 85 ? -7.237 -5.302 20.054 1.00 94.62 85 VAL A C 1
ATOM 680 O O . VAL A 1 85 ? -6.379 -5.352 19.167 1.00 94.62 85 VAL A O 1
ATOM 683 N N . ARG A 1 86 ? -8.501 -5.677 19.860 1.00 92.44 86 ARG A N 1
ATOM 684 C CA . ARG A 1 86 ? -8.999 -6.182 18.588 1.00 92.44 86 ARG A CA 1
ATOM 685 C C . ARG A 1 86 ? -8.891 -5.145 17.481 1.00 92.44 86 ARG A C 1
ATOM 687 O O . ARG A 1 86 ? -8.432 -5.491 16.396 1.00 92.44 86 ARG A O 1
ATOM 694 N N . GLU A 1 87 ? -9.206 -3.886 17.769 1.00 94.06 87 GLU A N 1
ATOM 695 C CA . GLU A 1 87 ? -9.067 -2.810 16.792 1.00 94.06 87 GLU A CA 1
ATOM 696 C C . GLU A 1 87 ? -7.618 -2.608 16.356 1.00 94.06 87 GLU A C 1
ATOM 698 O O . GLU A 1 87 ? -7.330 -2.569 15.160 1.00 94.06 87 GLU A O 1
ATOM 703 N N . VAL A 1 88 ? -6.674 -2.566 17.300 1.00 95.69 88 VAL A N 1
ATOM 704 C CA . VAL A 1 88 ? -5.245 -2.448 16.967 1.00 95.69 88 VAL A CA 1
ATOM 705 C C . VAL A 1 88 ? -4.786 -3.617 16.085 1.00 95.69 88 VAL A C 1
ATOM 707 O O . VAL A 1 88 ? -4.064 -3.412 15.102 1.00 95.69 88 VAL A O 1
ATOM 710 N N . TYR A 1 89 ? -5.225 -4.839 16.395 1.00 94.88 89 TYR A N 1
ATOM 711 C CA . TYR A 1 89 ? -4.903 -6.028 15.607 1.00 94.88 89 TYR A CA 1
ATOM 712 C C . TYR A 1 89 ? -5.506 -5.974 14.195 1.00 94.88 89 TYR A C 1
ATOM 714 O O . TYR A 1 89 ? -4.793 -6.157 13.203 1.00 94.88 89 TYR A O 1
ATOM 722 N N . GLU A 1 90 ? -6.807 -5.706 14.084 1.00 92.50 90 GLU A N 1
ATOM 723 C CA . GLU A 1 90 ? -7.533 -5.679 12.813 1.00 92.50 90 GLU A CA 1
ATOM 724 C C . GLU A 1 90 ? -7.039 -4.546 11.909 1.00 92.50 90 GLU A C 1
ATOM 726 O O . GLU A 1 90 ? -6.814 -4.777 10.715 1.00 92.50 90 GLU A O 1
ATOM 731 N N . LEU A 1 91 ? -6.757 -3.365 12.470 1.00 92.88 91 LEU A N 1
ATOM 732 C CA . LEU A 1 91 ? -6.130 -2.249 11.764 1.00 92.88 91 LEU A CA 1
ATOM 733 C C . LEU A 1 91 ? -4.780 -2.670 11.166 1.00 92.88 91 LEU A C 1
ATOM 735 O O . LEU A 1 91 ? -4.541 -2.482 9.967 1.00 92.88 91 LEU A O 1
ATOM 739 N N . GLY A 1 92 ? -3.909 -3.285 11.972 1.00 94.06 92 GLY A N 1
ATOM 740 C CA . GLY A 1 92 ? -2.593 -3.749 11.529 1.00 94.06 92 GLY A CA 1
ATOM 741 C C . GLY A 1 92 ? -2.682 -4.794 10.413 1.00 94.06 92 GLY A C 1
ATOM 742 O O . GLY A 1 92 ? -2.030 -4.670 9.370 1.00 94.06 92 GLY A O 1
ATOM 743 N N . VAL A 1 93 ? -3.545 -5.799 10.587 1.00 93.69 93 VAL A N 1
ATOM 744 C CA . VAL A 1 93 ? -3.776 -6.853 9.589 1.00 93.69 93 VAL A CA 1
ATOM 745 C C . VAL A 1 93 ? -4.352 -6.275 8.295 1.00 93.69 93 VAL A C 1
ATOM 747 O O . VAL A 1 93 ? -3.911 -6.652 7.203 1.00 93.69 93 VAL A O 1
ATOM 750 N N . PHE A 1 94 ? -5.306 -5.346 8.386 1.00 90.88 94 PHE A N 1
ATOM 751 C CA . PHE A 1 94 ? -5.925 -4.712 7.226 1.00 90.88 94 PHE A CA 1
ATOM 752 C C . PHE A 1 94 ? -4.914 -3.886 6.426 1.00 90.88 94 PHE A C 1
ATOM 754 O O . PHE A 1 94 ? -4.816 -4.055 5.207 1.00 90.88 94 PHE A O 1
ATOM 761 N N . LEU A 1 95 ? -4.108 -3.048 7.089 1.00 90.44 95 LEU A N 1
ATOM 762 C CA . LEU A 1 95 ? -3.046 -2.274 6.438 1.00 90.44 95 LEU A CA 1
ATOM 763 C C . LEU A 1 95 ? -2.049 -3.191 5.723 1.00 90.44 95 LEU A C 1
ATOM 765 O O . LEU A 1 95 ? -1.799 -3.009 4.525 1.00 90.44 95 LEU A O 1
ATOM 769 N N . GLY A 1 96 ? -1.540 -4.204 6.430 1.00 91.94 96 GLY A N 1
ATOM 770 C CA . GLY A 1 96 ? -0.551 -5.139 5.902 1.00 91.94 96 GLY A CA 1
ATOM 771 C C . GLY A 1 96 ? -1.058 -5.924 4.693 1.00 91.94 96 GLY A C 1
ATOM 772 O O . GLY A 1 96 ? -0.386 -5.988 3.664 1.00 91.94 96 GLY A O 1
ATOM 773 N N . ARG A 1 97 ? -2.268 -6.491 4.784 1.00 90.12 97 ARG A N 1
ATOM 774 C CA . ARG A 1 97 ? -2.817 -7.378 3.744 1.00 90.12 97 ARG A CA 1
ATOM 775 C C . ARG A 1 97 ? -3.471 -6.642 2.580 1.00 90.12 97 ARG A C 1
ATOM 777 O O . ARG A 1 97 ? -3.521 -7.189 1.482 1.00 90.12 97 ARG A O 1
ATOM 784 N N . ARG A 1 98 ? -4.027 -5.444 2.797 1.00 87.50 98 ARG A N 1
ATOM 785 C CA . ARG A 1 98 ? -4.838 -4.754 1.776 1.00 87.50 98 ARG A CA 1
ATOM 786 C C . ARG A 1 98 ? -4.159 -3.542 1.155 1.00 87.50 98 ARG A C 1
ATOM 788 O O . ARG A 1 98 ? -4.381 -3.319 -0.029 1.00 87.50 98 ARG A O 1
ATOM 795 N N . LYS A 1 99 ? -3.356 -2.776 1.902 1.00 87.62 99 LYS A N 1
ATOM 796 C CA . LYS A 1 99 ? -2.755 -1.519 1.409 1.00 87.62 99 LYS A CA 1
ATOM 797 C C . LYS A 1 99 ? -1.267 -1.671 1.098 1.00 87.62 99 LYS A C 1
ATOM 799 O O . LYS A 1 99 ? -0.820 -1.305 0.014 1.00 87.62 99 LYS A O 1
ATOM 804 N N . TYR A 1 100 ? -0.506 -2.277 2.008 1.00 93.31 100 TYR A N 1
ATOM 805 C CA . TYR A 1 100 ? 0.960 -2.306 1.925 1.00 93.31 100 TYR A CA 1
ATOM 806 C C . TYR A 1 100 ? 1.485 -3.205 0.802 1.00 93.31 100 TYR A C 1
ATOM 808 O O . TYR A 1 100 ? 2.591 -2.989 0.313 1.00 93.31 100 TYR A O 1
ATOM 816 N N . VAL A 1 101 ? 0.682 -4.167 0.339 1.00 93.81 101 VAL A N 1
ATOM 817 C CA . VAL A 1 101 ? 1.013 -4.991 -0.833 1.00 93.81 101 VAL A CA 1
ATOM 818 C C . VAL A 1 101 ? 1.189 -4.119 -2.080 1.00 93.81 101 VAL A C 1
ATOM 820 O O . VAL A 1 101 ? 2.196 -4.236 -2.770 1.00 93.81 101 VAL A O 1
ATOM 823 N N . TYR A 1 102 ? 0.260 -3.198 -2.340 1.00 94.81 102 TYR A N 1
ATOM 824 C CA . TYR A 1 102 ? 0.319 -2.312 -3.506 1.00 94.81 102 TYR A CA 1
ATOM 825 C C . TYR A 1 102 ? 1.427 -1.266 -3.386 1.00 94.81 102 TYR A C 1
ATOM 827 O O . TYR A 1 102 ? 2.103 -0.973 -4.368 1.00 94.81 102 TYR A O 1
ATOM 835 N N . VAL A 1 103 ? 1.662 -0.761 -2.171 1.00 94.88 103 VAL A N 1
ATOM 836 C CA . VAL A 1 103 ? 2.797 0.130 -1.893 1.00 94.88 103 VAL A CA 1
ATOM 837 C C . VAL A 1 103 ? 4.112 -0.586 -2.199 1.00 94.88 103 VAL A C 1
ATOM 839 O O . VAL A 1 103 ? 4.949 -0.053 -2.920 1.00 94.88 103 VAL A O 1
ATOM 842 N N . ARG A 1 104 ? 4.278 -1.831 -1.731 1.00 95.81 104 ARG A N 1
ATOM 843 C CA . ARG A 1 104 ? 5.459 -2.648 -2.036 1.00 95.81 104 ARG A CA 1
ATOM 844 C C . ARG A 1 104 ? 5.627 -2.866 -3.540 1.00 95.81 104 ARG A C 1
ATOM 846 O O . ARG A 1 104 ? 6.739 -2.731 -4.037 1.00 95.81 104 ARG A O 1
ATOM 853 N N . LEU A 1 105 ? 4.549 -3.176 -4.261 1.00 96.62 105 LEU A N 1
ATOM 854 C CA . LEU A 1 105 ? 4.592 -3.333 -5.719 1.00 96.62 105 LEU A CA 1
ATOM 855 C C . LEU A 1 105 ? 5.027 -2.043 -6.421 1.00 96.62 105 LEU A C 1
ATOM 857 O O . LEU A 1 105 ? 5.881 -2.101 -7.299 1.00 96.62 105 LEU A O 1
ATOM 861 N N . ALA A 1 106 ? 4.513 -0.886 -5.995 1.00 97.19 106 ALA A N 1
ATOM 862 C CA . ALA A 1 106 ? 4.935 0.407 -6.527 1.00 97.19 106 ALA A CA 1
ATOM 863 C C . ALA A 1 106 ? 6.447 0.625 -6.343 1.00 97.19 106 ALA A C 1
ATOM 865 O O . ALA A 1 106 ? 7.129 0.993 -7.296 1.00 97.19 106 ALA A O 1
ATOM 866 N N . TYR A 1 107 ? 6.990 0.317 -5.159 1.00 96.69 107 TYR A N 1
ATOM 867 C CA . TYR A 1 107 ? 8.436 0.383 -4.915 1.00 96.69 107 TYR A CA 1
ATOM 868 C C . TYR A 1 107 ? 9.231 -0.547 -5.828 1.00 96.69 107 TYR A C 1
ATOM 870 O O . TYR A 1 107 ? 10.235 -0.128 -6.401 1.00 96.69 107 TYR A O 1
ATOM 878 N N . VAL A 1 108 ? 8.789 -1.799 -5.973 1.00 97.62 108 VAL A N 1
ATOM 879 C CA . VAL A 1 108 ? 9.472 -2.782 -6.821 1.00 97.62 108 VAL A CA 1
ATOM 880 C C . VAL A 1 108 ? 9.480 -2.323 -8.276 1.00 97.62 108 VAL A C 1
ATOM 882 O O . VAL A 1 108 ? 10.544 -2.328 -8.889 1.00 97.62 108 VAL A O 1
ATOM 885 N N . PHE A 1 109 ? 8.342 -1.876 -8.819 1.00 97.69 109 PHE A N 1
ATOM 886 C CA . PHE A 1 109 ? 8.279 -1.377 -10.194 1.00 97.69 109 PHE A CA 1
ATOM 887 C C . PHE A 1 109 ? 9.184 -0.165 -10.394 1.00 97.69 109 PHE A C 1
ATOM 889 O O . PHE A 1 109 ? 10.011 -0.181 -11.306 1.00 97.69 109 PHE A O 1
ATOM 896 N N . PHE A 1 110 ? 9.095 0.830 -9.511 1.00 97.50 110 PHE A N 1
ATOM 897 C CA . PHE A 1 110 ? 9.875 2.055 -9.631 1.00 97.50 110 PHE A CA 1
ATOM 898 C C . PHE A 1 110 ? 11.378 1.784 -9.590 1.00 97.50 110 PHE A C 1
ATOM 900 O O . PHE A 1 110 ? 12.097 2.160 -10.513 1.00 97.50 110 PHE A O 1
ATOM 907 N N . ILE A 1 111 ? 11.850 1.086 -8.551 1.00 97.94 111 ILE A N 1
ATOM 908 C CA . ILE A 1 111 ? 13.279 0.821 -8.353 1.00 97.94 111 ILE A CA 1
ATOM 909 C C . ILE A 1 111 ? 13.813 -0.077 -9.469 1.00 97.94 111 ILE A C 1
ATOM 911 O O . ILE A 1 111 ? 14.839 0.245 -10.067 1.00 97.94 111 ILE A O 1
ATOM 915 N N . ALA A 1 112 ? 13.119 -1.174 -9.793 1.00 97.69 112 ALA A N 1
ATOM 916 C CA . ALA A 1 112 ? 13.567 -2.079 -10.847 1.00 97.69 112 ALA A CA 1
ATOM 917 C C . ALA A 1 112 ? 13.603 -1.373 -12.205 1.00 97.69 112 ALA A C 1
ATOM 919 O O . ALA A 1 112 ? 14.594 -1.468 -12.921 1.00 97.69 112 ALA A O 1
ATOM 920 N N . GLY A 1 113 ? 12.563 -0.616 -12.554 1.00 96.38 113 GLY A N 1
ATOM 921 C CA . GLY A 1 113 ? 12.536 0.094 -13.827 1.00 96.38 113 GLY A CA 1
ATOM 922 C C . GLY A 1 113 ? 13.532 1.246 -13.915 1.00 96.38 113 GLY A C 1
ATOM 923 O O . GLY A 1 113 ? 14.076 1.473 -14.992 1.00 96.38 113 GLY A O 1
ATOM 924 N N . LEU A 1 114 ? 13.835 1.923 -12.803 1.00 97.00 114 LEU A N 1
ATOM 925 C CA . LEU A 1 114 ? 14.898 2.927 -12.751 1.00 97.00 114 LEU A CA 1
ATOM 926 C C . LEU A 1 114 ? 16.268 2.289 -13.027 1.00 97.00 114 LEU A C 1
ATOM 928 O O . LEU A 1 114 ? 17.019 2.786 -13.865 1.00 97.00 114 LEU A O 1
ATOM 932 N N . LEU A 1 115 ? 16.567 1.162 -12.373 1.00 97.75 115 LEU A N 1
ATOM 933 C CA . LEU A 1 115 ? 17.821 0.431 -12.574 1.00 97.75 115 LEU A CA 1
ATOM 934 C C . LEU A 1 115 ? 17.939 -0.129 -13.996 1.00 97.75 115 LEU A C 1
ATOM 936 O O . LEU A 1 115 ? 18.981 0.028 -14.627 1.00 97.75 115 LEU A O 1
ATOM 940 N N . VAL A 1 116 ? 16.873 -0.736 -14.530 1.00 97.12 116 VAL A N 1
ATOM 941 C CA . VAL A 1 116 ? 16.865 -1.258 -15.906 1.00 97.12 116 VAL A CA 1
ATOM 942 C C . VAL A 1 116 ? 17.007 -0.118 -16.913 1.00 97.12 116 VAL A C 1
ATOM 944 O O . VAL A 1 116 ? 17.804 -0.234 -17.837 1.00 97.12 116 VAL A O 1
ATOM 947 N N . SER A 1 117 ? 16.315 1.009 -16.722 1.00 95.75 117 SER A N 1
ATOM 948 C CA . SER A 1 117 ? 16.474 2.192 -17.577 1.00 95.75 117 SER A CA 1
ATOM 949 C C . SER A 1 117 ? 17.921 2.693 -17.585 1.00 95.75 117 SER A C 1
ATOM 951 O O . SER A 1 117 ? 18.455 2.989 -18.652 1.00 95.75 117 SER A O 1
ATOM 953 N N . ALA A 1 118 ? 18.565 2.776 -16.418 1.00 95.50 118 ALA A N 1
ATOM 954 C CA . ALA A 1 118 ? 19.958 3.201 -16.311 1.00 95.50 118 ALA A CA 1
ATOM 955 C C . ALA A 1 118 ? 20.919 2.213 -16.997 1.00 95.50 118 ALA A C 1
ATOM 957 O O . ALA A 1 118 ? 21.824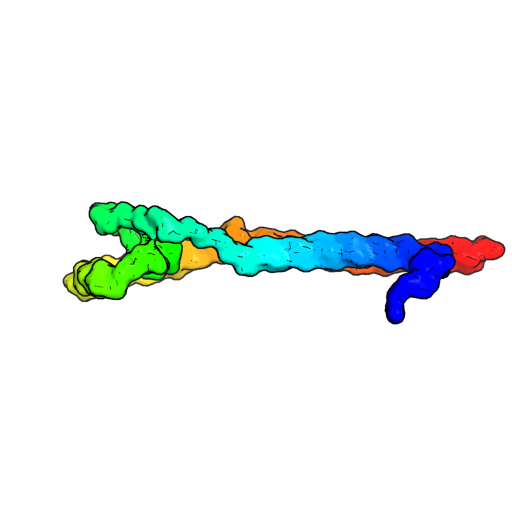 2.634 -17.715 1.00 95.50 118 ALA A O 1
ATOM 958 N N . ALA A 1 119 ? 20.693 0.906 -16.837 1.00 95.94 119 ALA A N 1
ATOM 959 C CA . ALA A 1 119 ? 21.495 -0.129 -17.485 1.00 95.94 119 ALA A CA 1
ATOM 960 C C . ALA A 1 119 ? 21.347 -0.112 -19.015 1.00 95.94 119 ALA A C 1
ATOM 962 O O . ALA A 1 119 ? 22.342 -0.227 -19.729 1.00 95.94 119 ALA A O 1
ATOM 963 N N . VAL A 1 120 ? 20.124 0.077 -19.524 1.00 94.19 120 VAL A N 1
ATOM 964 C CA . VAL A 1 120 ? 19.867 0.212 -20.967 1.00 94.19 120 VAL A CA 1
ATOM 965 C C . VAL A 1 120 ? 20.564 1.453 -21.516 1.00 94.19 120 VAL A C 1
AT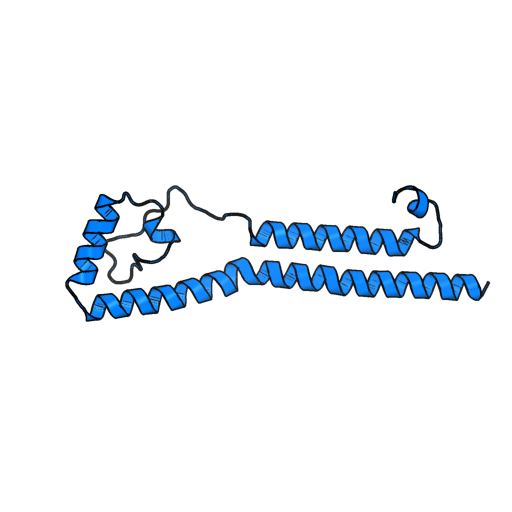OM 967 O O . VAL A 1 120 ? 21.189 1.367 -22.567 1.00 94.19 120 VAL A O 1
ATOM 970 N N . PHE A 1 121 ? 20.516 2.581 -20.801 1.00 92.44 121 PHE A N 1
ATOM 971 C CA . PHE A 1 121 ? 21.209 3.802 -21.218 1.00 92.44 121 PHE A CA 1
ATOM 972 C C . PHE A 1 121 ? 22.722 3.586 -21.298 1.00 92.44 121 PHE A C 1
ATOM 974 O O . PHE A 1 121 ? 23.317 3.820 -22.344 1.00 92.44 121 PHE A O 1
ATOM 981 N N . ALA A 1 122 ? 23.329 3.040 -20.242 1.00 93.56 122 ALA A N 1
ATOM 982 C CA . ALA A 1 122 ? 24.759 2.746 -20.225 1.00 93.56 122 ALA A CA 1
ATOM 983 C C . ALA A 1 122 ? 25.174 1.767 -21.339 1.00 93.56 122 ALA A C 1
ATOM 985 O O . ALA A 1 122 ? 26.191 1.973 -21.993 1.00 93.56 122 ALA A O 1
ATOM 986 N N . GLY A 1 123 ? 24.383 0.718 -21.591 1.00 92.81 123 GLY A N 1
ATOM 987 C CA . GLY A 1 123 ? 24.665 -0.246 -22.657 1.00 92.81 123 GLY A CA 1
ATOM 988 C C . GLY A 1 123 ? 24.597 0.371 -24.056 1.00 92.81 123 GLY A C 1
ATOM 989 O O . GLY A 1 123 ? 25.435 0.064 -24.904 1.00 92.81 123 GLY A O 1
ATOM 990 N N . VAL A 1 124 ? 23.632 1.263 -24.286 1.00 91.75 124 VAL A N 1
ATOM 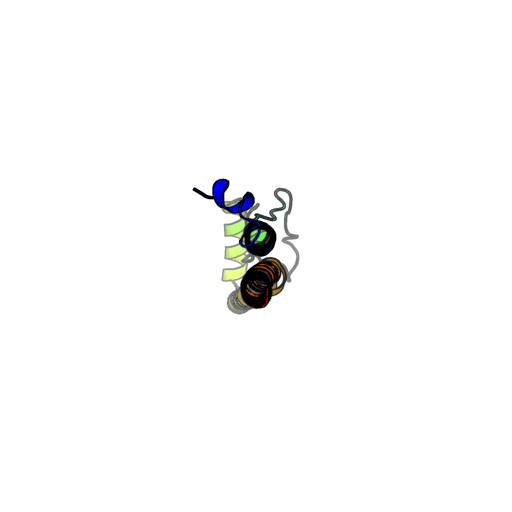991 C CA . VAL A 1 124 ? 23.491 1.994 -25.549 1.00 91.75 124 VAL A CA 1
ATOM 992 C C . VAL A 1 124 ? 24.673 2.942 -25.771 1.00 91.75 124 VAL A C 1
ATOM 994 O O . VAL A 1 124 ? 25.247 2.922 -26.857 1.00 91.75 124 VAL A O 1
ATOM 997 N N . GLU A 1 125 ? 25.095 3.689 -24.748 1.00 89.06 125 GLU A N 1
ATOM 998 C CA . GLU A 1 125 ? 26.268 4.578 -24.805 1.00 89.06 125 GLU A CA 1
ATOM 999 C C . GLU A 1 125 ? 27.575 3.813 -25.072 1.00 89.06 125 GLU A C 1
ATOM 1001 O O . GLU A 1 125 ? 28.376 4.210 -25.915 1.00 89.06 125 GLU A O 1
ATOM 1006 N N . ILE A 1 126 ? 27.787 2.671 -24.408 1.00 91.12 126 ILE A N 1
ATOM 1007 C CA . ILE A 1 126 ? 28.991 1.850 -24.616 1.00 91.12 126 ILE A CA 1
ATOM 1008 C C . ILE A 1 126 ? 29.029 1.286 -26.042 1.00 91.12 126 ILE A C 1
ATOM 1010 O O . ILE A 1 126 ? 30.077 1.305 -26.685 1.00 91.12 126 ILE A O 1
ATOM 1014 N N . PHE A 1 127 ? 27.897 0.792 -26.553 1.00 88.69 127 PHE A N 1
ATOM 1015 C CA . PHE A 1 127 ? 27.814 0.279 -27.922 1.00 88.69 127 PHE A CA 1
ATOM 1016 C C . PHE A 1 127 ? 28.007 1.387 -28.964 1.00 88.69 127 PHE A C 1
ATOM 1018 O O . PHE A 1 127 ? 28.649 1.158 -29.986 1.00 88.69 127 PHE A O 1
ATOM 1025 N N . ALA A 1 128 ? 27.480 2.584 -28.694 1.00 83.94 128 ALA A N 1
ATOM 1026 C CA . ALA A 1 128 ? 27.685 3.764 -29.524 1.00 83.94 128 ALA A CA 1
ATOM 1027 C C . ALA A 1 128 ? 29.162 4.171 -29.585 1.00 83.94 128 ALA A C 1
ATOM 1029 O O . ALA A 1 128 ? 29.670 4.435 -30.665 1.00 83.94 128 ALA A O 1
ATOM 1030 N N . ALA A 1 129 ? 29.854 4.174 -28.442 1.00 79.75 129 ALA A N 1
ATOM 1031 C CA . ALA A 1 129 ? 31.271 4.522 -28.347 1.00 79.75 129 ALA A CA 1
ATOM 1032 C C . ALA A 1 129 ? 32.210 3.470 -28.969 1.00 79.75 129 ALA A C 1
ATOM 1034 O O . ALA A 1 129 ? 33.349 3.784 -29.310 1.00 79.75 129 ALA A O 1
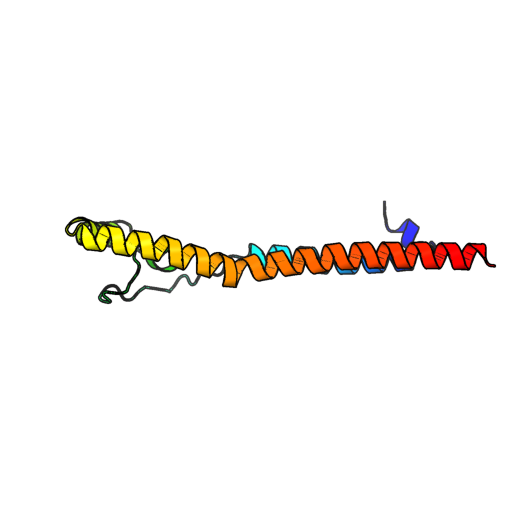ATOM 1035 N N . ALA A 1 130 ? 31.755 2.221 -29.095 1.00 76.81 130 ALA A N 1
ATOM 1036 C CA . ALA A 1 130 ? 32.513 1.123 -29.693 1.00 76.81 130 ALA A CA 1
ATOM 1037 C C . ALA A 1 130 ? 32.401 1.051 -31.232 1.00 76.81 130 ALA A C 1
ATOM 1039 O O . ALA A 1 130 ? 33.007 0.160 -31.834 1.00 76.81 130 ALA A O 1
ATOM 1040 N N . ARG A 1 131 ? 31.625 1.944 -31.862 1.00 63.62 131 ARG A N 1
ATOM 1041 C CA . ARG A 1 131 ? 31.390 2.006 -33.310 1.00 63.62 131 ARG A CA 1
ATOM 1042 C C . ARG A 1 131 ? 31.904 3.311 -33.903 1.00 63.62 131 ARG A C 1
ATOM 1044 O O . ARG A 1 131 ? 32.409 3.239 -35.045 1.00 63.62 131 ARG A O 1
#

Foldseek 3Di:
DPVVCCPVPLLVPLVVLQVVLQVQLVVLLCQLPDDPADLPDEDPLPDPPDLLPACNHVVNPDPVVSVVSVVVQVVDPVSVVVSVVVNVVVVVCCCVPRRVVSVVSSVCSNVVSNVVSVVSSVVSVVVVVVD

Radius of gyration: 25.17 Å; chains: 1; bounding box: 60×30×65 Å

Sequence (131 aa):
FSIGHLSDPYLRWPVLVLIVSCLATVVSAAYAVMPKLNKGFRPDLDRPDCNILFFGNFMNLEYEEFARLMEGVMNDSSRVYEVQVREVYELGVFLGRRKYVYVRLAYVFFIAGLLVSAAVFAGVEIFAAAR